Protein AF-A0A2W5E0P5-F1 (afdb_monomer_lite)

Secondary structure (DSSP, 8-state):
-EEEEEEEE---TTPPEEEEE-----SEEEGGGTEEEESS---S-EEEEE--B--S-SBS-S-EE-SEEEES-EEEEGGGTEEEEETT--TT-EEEEEEEETT--HHHHTB--EEEEEE-TTS-EEEEEEEEPP-SSHHHHHHHHHHHHHHHHHHHHS--

Structure (mmCIF, N/CA/C/O backbone):
data_AF-A0A2W5E0P5-F1
#
_entry.id   AF-A0A2W5E0P5-F1
#
loop_
_atom_site.group_PDB
_atom_site.id
_atom_site.type_symbol
_atom_site.label_atom_id
_atom_site.label_alt_id
_atom_site.label_comp_id
_atom_site.label_asym_id
_atom_site.label_entity_id
_atom_site.label_seq_id
_atom_site.pdbx_PDB_ins_code
_atom_site.Cartn_x
_atom_site.Cartn_y
_atom_site.Cartn_z
_atom_site.occupancy
_atom_site.B_iso_or_equiv
_atom_site.auth_seq_id
_atom_site.auth_comp_id
_atom_site.auth_asym_id
_atom_site.auth_atom_id
_atom_site.pdbx_PDB_model_num
ATOM 1 N N . MET A 1 1 ? 4.714 1.394 -17.938 1.00 90.62 1 MET A N 1
ATOM 2 C CA . MET A 1 1 ? 4.328 2.033 -16.658 1.00 90.62 1 MET A CA 1
ATOM 3 C C . MET A 1 1 ? 3.753 0.970 -15.741 1.00 90.62 1 MET A C 1
ATOM 5 O O . MET A 1 1 ? 3.046 0.099 -16.242 1.00 90.62 1 MET A O 1
ATOM 9 N N . ILE A 1 2 ? 4.085 1.013 -14.451 1.00 94.69 2 ILE A N 1
ATOM 10 C CA . ILE A 1 2 ? 3.521 0.102 -13.445 1.00 94.69 2 ILE A CA 1
ATOM 11 C C . ILE A 1 2 ? 2.513 0.869 -12.596 1.00 94.69 2 ILE A C 1
ATOM 13 O O . ILE A 1 2 ? 2.857 1.939 -12.094 1.00 94.69 2 ILE A O 1
ATOM 17 N N . ASP A 1 3 ? 1.330 0.290 -12.420 1.00 95.25 3 ASP A N 1
ATOM 18 C CA . ASP A 1 3 ? 0.261 0.802 -11.571 1.00 95.25 3 ASP A CA 1
ATOM 19 C C . ASP A 1 3 ? 0.092 -0.082 -10.343 1.00 95.25 3 ASP A C 1
ATOM 21 O O . ASP A 1 3 ? 0.137 -1.315 -10.411 1.00 95.25 3 ASP A O 1
ATOM 25 N N . ILE A 1 4 ? -0.110 0.582 -9.213 1.00 96.00 4 ILE A N 1
ATOM 26 C CA . ILE A 1 4 ? -0.390 -0.023 -7.921 1.00 96.00 4 ILE A CA 1
ATOM 27 C C . ILE A 1 4 ? -1.659 0.639 -7.413 1.00 96.00 4 ILE A C 1
ATOM 29 O O . ILE A 1 4 ? -1.752 1.866 -7.392 1.00 96.00 4 ILE A O 1
ATOM 33 N N . SER A 1 5 ? -2.649 -0.155 -7.031 1.00 95.69 5 SER A N 1
ATOM 34 C CA . SER A 1 5 ? -3.942 0.380 -6.614 1.00 95.69 5 SER A CA 1
ATOM 35 C C . SER A 1 5 ? -4.575 -0.435 -5.502 1.00 95.69 5 SER A C 1
ATOM 37 O O . SER A 1 5 ? -4.257 -1.610 -5.309 1.00 95.69 5 SER A O 1
ATOM 39 N N . LEU A 1 6 ? -5.484 0.214 -4.786 1.00 94.19 6 LEU A N 1
ATOM 40 C CA . LEU A 1 6 ? -6.417 -0.414 -3.866 1.00 94.19 6 LEU A CA 1
ATOM 41 C C . LEU A 1 6 ? -7.793 0.214 -4.047 1.00 94.19 6 LEU A C 1
ATOM 43 O O . LEU A 1 6 ? -7.923 1.408 -4.328 1.00 94.19 6 LEU A O 1
ATOM 47 N N . SER A 1 7 ? -8.820 -0.594 -3.838 1.00 91.69 7 SER A N 1
ATOM 48 C CA . SER A 1 7 ? -10.195 -0.133 -3.697 1.00 91.69 7 SER A CA 1
ATOM 49 C C . SER A 1 7 ? -10.950 -1.102 -2.797 1.00 91.69 7 SER A C 1
ATOM 51 O O . SER A 1 7 ? -10.592 -2.277 -2.721 1.00 91.69 7 SER A O 1
ATOM 53 N N . GLY A 1 8 ? -11.969 -0.616 -2.101 1.00 89.94 8 GLY A N 1
ATOM 54 C CA . GLY A 1 8 ? -12.784 -1.434 -1.204 1.00 89.94 8 GLY A CA 1
ATOM 55 C C . GLY A 1 8 ? -13.226 -0.636 0.008 1.00 89.94 8 GLY A C 1
ATOM 56 O O . GLY A 1 8 ? -13.291 0.582 -0.049 1.00 89.94 8 GLY A O 1
ATOM 57 N N . SER A 1 9 ? -13.501 -1.304 1.111 1.00 93.75 9 SER A N 1
ATOM 58 C CA . SER A 1 9 ? -13.763 -0.671 2.402 1.00 93.75 9 SER A CA 1
ATOM 59 C C . SER A 1 9 ? -13.048 -1.473 3.472 1.00 93.75 9 SER A C 1
ATOM 61 O O . SER A 1 9 ? -12.929 -2.685 3.323 1.00 93.75 9 SER A O 1
ATOM 63 N N . LEU A 1 10 ? -12.607 -0.810 4.533 1.00 94.06 10 LEU A N 1
ATOM 64 C CA . LEU A 1 10 ? -12.029 -1.459 5.707 1.00 94.06 10 LEU A CA 1
ATOM 65 C C . LEU A 1 10 ? -12.936 -1.307 6.923 1.00 94.06 10 LEU A C 1
ATOM 67 O O . LEU A 1 10 ? -13.213 -0.180 7.349 1.00 94.06 10 LEU A O 1
ATOM 71 N N . ASP A 1 11 ? -13.347 -2.423 7.508 1.00 94.50 11 ASP A N 1
ATOM 72 C CA . ASP A 1 11 ? -13.978 -2.469 8.815 1.00 94.50 11 ASP A CA 1
ATOM 73 C C . ASP A 1 11 ? -12.921 -2.595 9.921 1.00 94.50 11 ASP A C 1
ATOM 75 O O . ASP A 1 11 ? -12.329 -3.646 10.183 1.00 94.50 11 ASP A O 1
ATOM 79 N N . LEU A 1 12 ? -12.703 -1.472 10.595 1.00 94.12 12 LEU A N 1
ATOM 80 C CA . LEU A 1 12 ? -11.823 -1.325 11.745 1.00 94.12 12 LEU A CA 1
ATOM 81 C C . LEU A 1 12 ? -12.527 -1.687 13.063 1.00 94.12 12 LEU A C 1
ATOM 83 O O . LEU A 1 12 ? -11.939 -1.535 14.136 1.00 94.12 12 LEU A O 1
ATOM 87 N N . THR A 1 13 ? -13.783 -2.145 13.025 1.00 93.31 13 THR A N 1
ATOM 88 C CA . THR A 1 13 ? -14.504 -2.569 14.230 1.00 93.31 13 THR A CA 1
ATOM 89 C C . THR A 1 13 ? -13.739 -3.692 14.925 1.00 93.31 13 THR A C 1
ATOM 91 O O . THR A 1 13 ? -13.364 -4.693 14.322 1.00 93.31 13 THR A O 1
ATOM 94 N N . GLY A 1 14 ? -13.486 -3.518 16.222 1.00 87.50 14 GLY A N 1
ATOM 95 C CA . GLY A 1 14 ? -12.726 -4.482 17.017 1.00 87.50 14 GLY A CA 1
ATOM 96 C C . GLY A 1 14 ? -11.207 -4.402 16.841 1.00 87.50 14 GLY A C 1
ATOM 97 O O . GLY A 1 14 ? -10.492 -5.098 17.562 1.00 87.50 14 GLY A O 1
ATOM 98 N N . MET A 1 15 ? -10.695 -3.537 15.960 1.00 92.56 15 MET A N 1
ATOM 99 C CA . MET A 1 15 ? -9.271 -3.220 15.937 1.00 92.56 15 MET A CA 1
ATOM 100 C C . MET A 1 15 ? -8.885 -2.324 17.117 1.00 92.56 15 MET A C 1
ATOM 102 O O . MET A 1 15 ? -9.598 -1.385 17.477 1.00 92.56 15 MET A O 1
ATOM 106 N N . VAL A 1 16 ? -7.720 -2.599 17.701 1.00 88.12 16 VAL A N 1
ATOM 107 C CA . VAL A 1 16 ? -7.118 -1.760 18.741 1.00 88.12 16 VAL A CA 1
ATOM 108 C C . VAL A 1 16 ? -6.153 -0.795 18.068 1.00 88.12 16 VAL A C 1
ATOM 110 O O . VAL A 1 16 ? -5.236 -1.227 17.370 1.00 88.12 16 VAL A O 1
ATOM 113 N N . SER A 1 17 ? -6.374 0.507 18.262 1.00 86.69 17 SER A N 1
ATOM 114 C CA . SER A 1 17 ? -5.409 1.513 17.827 1.00 86.69 17 SER A CA 1
ATOM 115 C C . SER A 1 17 ? -4.287 1.652 18.853 1.00 86.69 17 SER A C 1
ATOM 117 O O . SER A 1 17 ? -4.569 1.734 20.049 1.00 86.69 17 SER A O 1
ATOM 119 N N . ASP A 1 18 ? -3.040 1.724 18.384 1.00 85.25 18 ASP A N 1
ATOM 120 C CA . ASP A 1 18 ? -1.858 1.995 19.222 1.00 85.25 18 ASP A CA 1
ATOM 121 C C . ASP A 1 18 ? -1.612 3.507 19.426 1.00 85.25 18 ASP A C 1
ATOM 123 O O . ASP A 1 18 ? -0.690 3.937 20.114 1.00 85.25 18 ASP A O 1
ATOM 127 N N . GLY A 1 19 ? -2.485 4.347 18.859 1.00 84.69 19 GLY A N 1
ATOM 128 C CA . GLY A 1 19 ? -2.462 5.796 19.013 1.00 84.69 19 GLY A CA 1
ATOM 129 C C . GLY A 1 19 ? -2.336 6.543 17.691 1.00 84.69 19 GLY A C 1
ATOM 130 O O . GLY A 1 19 ? -2.465 5.981 16.601 1.00 84.69 19 GLY A O 1
ATOM 131 N N . GLN A 1 20 ? -2.140 7.858 17.811 1.00 86.94 20 GLN A N 1
ATOM 132 C CA . GLN A 1 20 ? -1.913 8.728 16.665 1.00 86.94 20 GLN A CA 1
ATOM 133 C C . GLN A 1 20 ? -0.424 8.891 16.394 1.00 86.94 20 GLN A C 1
ATOM 135 O O . GLN A 1 20 ? 0.340 9.228 17.300 1.00 86.94 20 GLN A O 1
ATOM 140 N N . VAL A 1 21 ? -0.038 8.748 15.130 1.00 83.50 21 VAL A N 1
ATOM 141 C CA . VAL A 1 21 ? 1.329 9.010 14.676 1.00 83.50 21 VAL A CA 1
ATOM 142 C C . VAL A 1 21 ? 1.355 10.049 13.561 1.00 83.50 21 VAL A C 1
ATOM 144 O O . VAL A 1 21 ? 0.383 10.245 12.819 1.00 83.50 21 VAL A O 1
ATOM 147 N N . TYR A 1 22 ? 2.505 10.709 13.449 1.00 79.31 22 TYR A N 1
ATOM 148 C CA . TYR A 1 22 ? 2.821 11.657 12.390 1.00 79.31 22 TYR A CA 1
ATOM 149 C C . TYR A 1 22 ? 3.912 11.054 11.512 1.00 79.31 22 TYR A C 1
ATOM 151 O O . TYR A 1 22 ? 5.038 10.846 11.964 1.00 79.31 22 TYR A O 1
ATOM 159 N N . GLY A 1 23 ? 3.579 10.774 10.256 1.00 67.94 23 GLY A N 1
ATOM 160 C CA . GLY A 1 23 ? 4.529 10.290 9.262 1.00 67.94 23 GLY A CA 1
ATOM 161 C C . GLY A 1 23 ? 4.733 11.327 8.167 1.00 67.94 23 GLY A C 1
ATOM 162 O O . GLY A 1 23 ? 3.801 12.003 7.757 1.00 67.94 23 GLY A O 1
ATOM 163 N N . SER A 1 24 ? 5.948 11.451 7.648 1.00 59.22 24 SER A N 1
ATOM 164 C CA . SER A 1 24 ? 6.196 12.207 6.420 1.00 59.22 24 SER A CA 1
ATOM 165 C C . SER A 1 24 ? 7.065 11.359 5.521 1.00 59.22 24 SER A C 1
ATOM 167 O O . SER A 1 24 ? 8.283 11.306 5.671 1.00 59.22 24 SER A O 1
ATOM 169 N N . LEU A 1 25 ? 6.417 10.644 4.616 1.00 63.19 25 LEU A N 1
ATOM 170 C CA . LEU A 1 25 ? 7.086 9.888 3.577 1.00 63.19 25 LEU A CA 1
ATOM 171 C C . LEU A 1 25 ? 6.347 10.147 2.270 1.00 63.19 25 LEU A C 1
ATOM 173 O O . LEU A 1 25 ? 5.120 10.264 2.252 1.00 63.19 25 LEU A O 1
ATOM 177 N N . ALA A 1 26 ? 7.101 10.267 1.182 1.00 79.31 26 ALA A N 1
ATOM 178 C CA . ALA A 1 26 ? 6.530 10.188 -0.152 1.00 79.31 26 ALA A CA 1
ATOM 179 C C . ALA A 1 26 ? 5.953 8.780 -0.361 1.00 79.31 26 ALA A C 1
ATOM 181 O O . ALA A 1 26 ? 6.500 7.811 0.166 1.00 79.31 26 ALA A O 1
ATOM 182 N N . GLY A 1 27 ? 4.870 8.671 -1.134 1.00 89.44 27 GLY A N 1
ATOM 183 C CA . GLY A 1 27 ? 4.303 7.375 -1.507 1.00 89.44 27 GLY A CA 1
ATOM 184 C C . GLY A 1 27 ? 5.376 6.462 -2.101 1.00 89.44 27 GLY A C 1
ATOM 185 O O . GLY A 1 27 ? 6.141 6.868 -2.984 1.00 89.44 27 GLY A O 1
ATOM 186 N N . ALA A 1 28 ? 5.460 5.248 -1.575 1.00 93.25 28 ALA A N 1
ATOM 187 C CA . ALA A 1 28 ? 6.509 4.312 -1.917 1.00 93.25 28 ALA A CA 1
ATOM 188 C C . ALA A 1 28 ? 6.040 2.881 -1.714 1.00 93.25 28 ALA A C 1
ATOM 190 O O . ALA A 1 28 ? 5.158 2.577 -0.910 1.00 93.25 28 ALA A O 1
ATOM 191 N N . VAL A 1 29 ? 6.717 1.987 -2.409 1.00 94.19 29 VAL A N 1
ATOM 192 C CA . VAL A 1 29 ? 6.540 0.557 -2.259 1.00 94.19 29 VAL A CA 1
ATOM 193 C C . VAL A 1 29 ? 7.883 -0.069 -1.903 1.00 94.19 29 VAL A C 1
ATOM 195 O O . VAL A 1 29 ? 8.913 0.308 -2.467 1.00 94.19 29 VAL A O 1
ATOM 198 N N . GLN A 1 30 ? 7.883 -0.999 -0.951 1.00 94.81 30 GLN A N 1
ATOM 199 C CA . GLN A 1 30 ? 9.062 -1.745 -0.511 1.00 94.81 30 GLN A CA 1
ATOM 200 C C . GLN A 1 30 ? 8.834 -3.249 -0.722 1.00 94.81 30 GLN A C 1
ATOM 202 O O . GLN A 1 30 ? 8.367 -3.953 0.181 1.00 94.81 30 GLN A O 1
ATOM 207 N N . PRO A 1 31 ? 9.126 -3.746 -1.937 1.00 94.31 31 PRO A N 1
ATOM 208 C CA . PRO A 1 31 ? 8.733 -5.087 -2.362 1.00 94.31 31 PRO A CA 1
ATOM 209 C C . PRO A 1 31 ? 9.359 -6.216 -1.563 1.00 94.31 31 PRO A C 1
ATOM 211 O O . PRO A 1 31 ? 8.684 -7.202 -1.267 1.00 94.31 31 PRO A O 1
ATOM 214 N N . GLN A 1 32 ? 10.622 -6.053 -1.174 1.00 95.38 32 GLN A N 1
ATOM 215 C CA . GLN A 1 32 ? 11.357 -7.054 -0.407 1.00 95.38 32 GLN A CA 1
ATOM 216 C C . GLN A 1 32 ? 10.693 -7.395 0.932 1.00 95.38 32 GLN A C 1
ATOM 218 O O . GLN A 1 32 ? 10.838 -8.520 1.399 1.00 95.38 32 GLN A O 1
ATOM 223 N N . ILE A 1 33 ? 9.977 -6.444 1.534 1.00 95.06 33 ILE A N 1
ATOM 224 C CA . ILE A 1 33 ? 9.389 -6.601 2.868 1.00 95.06 33 ILE A CA 1
ATOM 225 C C . ILE A 1 33 ? 7.864 -6.506 2.870 1.00 95.06 33 ILE A C 1
ATOM 227 O O . ILE A 1 33 ? 7.269 -6.372 3.934 1.00 95.06 33 ILE A O 1
ATOM 231 N N . GLY A 1 34 ? 7.210 -6.518 1.707 1.00 94.12 34 GLY A N 1
ATOM 232 C CA . GLY A 1 34 ? 5.750 -6.516 1.660 1.00 94.12 34 GLY A CA 1
ATOM 233 C C . GLY A 1 34 ? 5.116 -5.227 2.194 1.00 94.12 34 GLY A C 1
ATOM 234 O O . GLY A 1 34 ? 4.045 -5.276 2.787 1.00 94.12 34 GLY A O 1
ATOM 235 N N . THR A 1 35 ? 5.776 -4.077 2.050 1.00 94.25 35 THR A N 1
ATOM 236 C CA . THR A 1 35 ? 5.307 -2.797 2.607 1.00 94.25 35 THR A CA 1
ATOM 237 C C . THR A 1 35 ? 4.875 -1.847 1.495 1.00 94.25 35 THR A C 1
ATOM 239 O O . THR A 1 35 ? 5.566 -1.717 0.482 1.00 94.25 35 THR A O 1
ATOM 242 N N . VAL A 1 36 ? 3.751 -1.153 1.681 1.00 94.44 36 VAL A N 1
ATOM 243 C CA . VAL A 1 36 ? 3.250 -0.176 0.705 1.00 94.44 36 VAL A CA 1
ATOM 244 C C . VAL A 1 36 ? 2.627 1.027 1.391 1.00 94.44 36 VAL A C 1
ATOM 246 O O . VAL A 1 36 ? 1.748 0.892 2.238 1.00 94.44 36 VAL A O 1
ATOM 249 N N . GLN A 1 37 ? 3.078 2.211 0.991 1.00 93.88 37 GLN A N 1
ATOM 250 C CA . GLN A 1 37 ? 2.486 3.491 1.334 1.00 93.88 37 GLN A CA 1
ATOM 251 C C . GLN A 1 37 ? 1.863 4.098 0.083 1.00 93.88 37 GLN A C 1
ATOM 253 O O . GLN A 1 37 ? 2.587 4.555 -0.801 1.00 93.88 37 GLN A O 1
ATOM 258 N N . ILE A 1 38 ? 0.539 4.142 0.030 1.00 93.00 38 ILE A N 1
ATOM 259 C CA . ILE A 1 38 ? -0.244 4.514 -1.149 1.00 93.00 38 ILE A CA 1
ATOM 260 C C . ILE A 1 38 ? -1.389 5.441 -0.756 1.00 93.00 38 ILE A C 1
ATOM 262 O O . ILE A 1 38 ? -1.876 5.404 0.365 1.00 93.00 38 ILE A O 1
ATOM 266 N N . GLY A 1 39 ? -1.803 6.289 -1.689 1.00 86.69 39 GLY A N 1
ATOM 267 C CA . GLY A 1 39 ? -2.752 7.358 -1.435 1.00 86.69 39 GLY A CA 1
ATOM 268 C C . GLY A 1 39 ? -2.087 8.507 -0.692 1.00 86.69 39 GLY A C 1
ATOM 269 O O . GLY A 1 39 ? -1.352 8.301 0.267 1.00 86.69 39 GLY A O 1
ATOM 270 N N . GLY A 1 40 ? -2.294 9.721 -1.199 1.00 78.75 40 GLY A N 1
ATOM 271 C CA . GLY A 1 40 ? -1.850 10.991 -0.618 1.00 78.75 40 GLY A CA 1
ATOM 272 C C . GLY A 1 40 ? -0.467 11.045 0.058 1.00 78.75 40 GLY A C 1
ATOM 273 O O . GLY A 1 40 ? 0.437 10.244 -0.170 1.00 78.75 40 GLY A O 1
ATOM 274 N N . SER A 1 41 ? -0.295 12.062 0.897 1.00 72.19 41 SER A N 1
ATOM 275 C CA . SER A 1 41 ? 0.828 12.180 1.828 1.00 72.19 41 SER A CA 1
ATOM 276 C C . SER A 1 41 ? 0.265 12.179 3.242 1.00 72.19 41 SER A C 1
ATOM 278 O O . SER A 1 41 ? -0.750 12.827 3.497 1.00 72.19 41 SER A O 1
ATOM 280 N N . PHE A 1 42 ? 0.955 11.544 4.186 1.00 68.62 42 PHE A N 1
ATOM 281 C CA . PHE A 1 42 ? 0.555 11.504 5.597 1.00 68.62 42 PHE A CA 1
ATOM 282 C C . PHE A 1 42 ? 0.863 12.783 6.384 1.00 68.62 42 PHE A C 1
ATOM 284 O O . PHE A 1 42 ? 1.171 12.754 7.566 1.00 68.62 42 PHE A O 1
ATOM 291 N N . MET A 1 43 ? 0.700 13.951 5.758 1.00 68.94 43 MET A N 1
ATOM 292 C CA . MET A 1 43 ? 0.890 15.243 6.433 1.00 68.94 43 MET A CA 1
ATOM 293 C C . MET A 1 43 ? -0.189 15.551 7.490 1.00 68.94 43 MET A C 1
ATOM 295 O O . MET A 1 43 ? -0.164 16.614 8.102 1.00 68.94 43 MET A O 1
ATOM 299 N N . SER A 1 44 ? -1.144 14.641 7.691 1.00 70.88 44 SER A N 1
ATOM 300 C CA . SER A 1 44 ? -2.200 14.703 8.703 1.00 70.88 44 SER A CA 1
ATOM 301 C C . SER A 1 44 ? -2.038 13.559 9.709 1.00 70.88 44 SER A C 1
ATOM 303 O O . SER A 1 44 ? -1.424 12.548 9.368 1.00 70.88 44 SER A O 1
ATOM 305 N N . PRO A 1 45 ? -2.597 13.683 10.928 1.00 80.25 45 PRO A N 1
ATOM 306 C CA . PRO A 1 45 ? -2.579 12.602 11.906 1.00 80.25 45 PRO A CA 1
ATOM 307 C C . PRO A 1 45 ? -3.139 11.303 11.316 1.00 80.25 45 PRO A C 1
ATOM 309 O O . PRO A 1 45 ? -4.141 11.311 10.591 1.00 80.25 45 PRO A O 1
ATOM 312 N N . THR A 1 46 ? -2.516 10.186 11.671 1.00 88.38 46 THR A N 1
ATOM 313 C CA . THR A 1 46 ? -2.977 8.838 11.315 1.00 88.38 46 THR A CA 1
ATOM 314 C C . THR A 1 46 ? -3.206 8.014 12.560 1.00 88.38 46 THR A C 1
ATOM 316 O O . THR A 1 46 ? -2.531 8.244 13.560 1.00 88.38 46 THR A O 1
ATOM 319 N N . TYR A 1 47 ? -4.136 7.066 12.498 1.00 91.81 47 TYR A N 1
ATOM 320 C CA . TYR A 1 47 ? -4.231 6.005 13.492 1.00 91.81 47 TYR A CA 1
ATOM 321 C C . TYR A 1 47 ? -3.383 4.821 13.063 1.00 91.81 47 TYR A C 1
A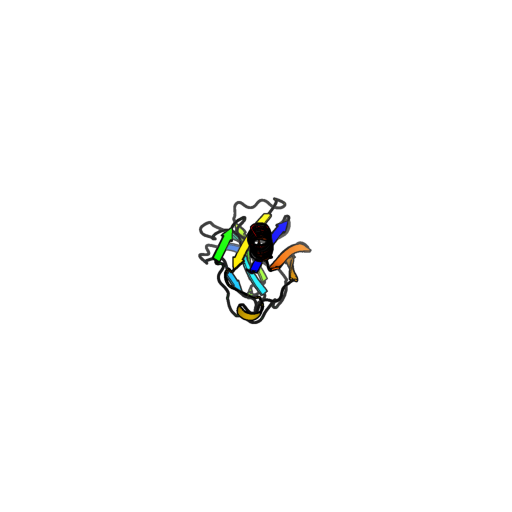TOM 323 O O . TYR A 1 47 ? -3.484 4.377 11.920 1.00 91.81 47 TYR A O 1
ATOM 331 N N . GLU A 1 48 ? -2.586 4.315 13.998 1.00 93.00 48 GLU A N 1
ATOM 332 C CA . GLU A 1 48 ? -1.916 3.026 13.880 1.00 93.00 48 GLU A CA 1
ATOM 333 C C . GLU A 1 48 ? -2.828 1.923 14.412 1.00 93.00 48 GLU A C 1
ATOM 335 O O . GLU A 1 48 ? -3.374 2.043 15.512 1.00 93.00 48 GLU A O 1
ATOM 340 N N . TYR A 1 49 ? -2.974 0.854 13.636 1.00 94.06 49 TYR A N 1
ATOM 341 C CA . TYR A 1 49 ? -3.702 -0.360 13.984 1.00 94.06 49 TYR A CA 1
ATOM 342 C C . TYR A 1 49 ? -2.790 -1.574 13.810 1.00 94.06 49 TYR A C 1
ATOM 344 O O . TYR A 1 49 ? -2.237 -1.782 12.732 1.00 94.06 49 TYR A O 1
ATOM 352 N N . VAL A 1 50 ? -2.650 -2.390 14.854 1.00 93.38 50 VAL A N 1
ATOM 353 C CA . VAL A 1 50 ? -1.736 -3.547 14.879 1.00 93.38 50 VAL A CA 1
ATOM 354 C C . VAL A 1 50 ? -2.452 -4.869 14.598 1.00 93.38 50 VAL A C 1
ATOM 356 O O . VAL A 1 50 ? -3.671 -4.977 14.720 1.00 93.38 50 VAL A O 1
ATOM 359 N N . GLY A 1 51 ? -1.685 -5.908 14.265 1.00 92.81 51 GLY A N 1
ATOM 360 C CA . GLY A 1 51 ? -2.222 -7.244 13.979 1.00 92.81 51 GLY A CA 1
ATOM 361 C C . GLY A 1 51 ? -2.637 -7.424 12.520 1.00 92.81 51 GLY A C 1
ATOM 362 O O . GLY A 1 51 ? -3.508 -8.234 12.214 1.00 92.81 51 GLY A O 1
ATOM 363 N N . VAL A 1 52 ? -2.017 -6.661 11.621 1.00 93.81 52 VAL A N 1
ATOM 364 C CA . VAL A 1 52 ? -2.168 -6.812 10.176 1.00 93.81 52 VAL A CA 1
ATOM 365 C C . VAL A 1 52 ? -1.189 -7.865 9.682 1.00 93.81 52 VAL A C 1
ATOM 367 O O . VAL A 1 52 ? 0.014 -7.777 9.912 1.00 93.81 52 VAL A O 1
ATOM 370 N N . THR A 1 53 ? -1.700 -8.859 8.973 1.00 95.31 53 THR A N 1
ATOM 371 C CA . THR A 1 53 ? -0.902 -9.900 8.322 1.00 95.31 53 THR A CA 1
ATOM 372 C C . THR A 1 53 ? -0.972 -9.723 6.814 1.00 95.31 53 THR A C 1
ATOM 374 O O . THR A 1 53 ? -1.969 -9.237 6.292 1.00 95.31 53 THR A O 1
ATOM 377 N N . GLY A 1 54 ? 0.080 -10.082 6.090 1.00 94.12 54 GLY A N 1
ATOM 378 C CA . GLY A 1 54 ? 0.127 -9.914 4.642 1.00 94.12 54 GLY A CA 1
ATOM 379 C C . GLY A 1 54 ? 1.282 -10.685 4.019 1.00 94.12 54 GLY A C 1
ATOM 380 O O . GLY A 1 54 ? 1.909 -11.517 4.684 1.00 94.12 54 GLY A O 1
ATOM 381 N N . PRO A 1 55 ? 1.588 -10.432 2.740 1.00 94.31 55 PRO A N 1
ATOM 382 C CA . PRO A 1 55 ? 2.712 -11.071 2.081 1.00 94.31 55 PRO A CA 1
ATOM 383 C C . PRO A 1 55 ? 4.022 -10.663 2.753 1.00 94.31 55 PRO A C 1
ATOM 385 O O . PRO A 1 55 ? 4.288 -9.481 2.955 1.00 94.31 55 PRO A O 1
ATOM 388 N N . ALA A 1 56 ? 4.892 -11.636 3.027 1.00 93.44 56 ALA A N 1
ATOM 389 C CA . ALA A 1 56 ? 6.243 -11.356 3.517 1.00 93.44 56 ALA A CA 1
ATOM 390 C C . ALA A 1 56 ? 7.072 -10.536 2.506 1.00 93.44 56 ALA A C 1
ATOM 392 O O . ALA A 1 56 ? 7.983 -9.805 2.883 1.00 93.44 56 ALA A O 1
ATOM 393 N N . SER A 1 57 ? 6.753 -10.675 1.219 1.00 93.81 57 SER A N 1
ATOM 394 C CA . SER A 1 57 ? 7.383 -9.996 0.095 1.00 93.81 57 SER A CA 1
ATOM 395 C C . SER A 1 57 ? 6.441 -10.048 -1.109 1.00 93.81 57 SER A C 1
ATOM 397 O O . SER A 1 57 ? 5.663 -10.992 -1.259 1.00 93.81 57 SER A O 1
ATOM 399 N N . PHE A 1 58 ? 6.552 -9.058 -1.987 1.00 93.19 58 PHE A N 1
ATOM 400 C CA . PHE A 1 58 ? 5.992 -9.095 -3.339 1.00 93.19 58 PHE A CA 1
ATOM 401 C C . PHE A 1 58 ? 7.047 -8.770 -4.411 1.00 93.19 58 PHE A C 1
ATOM 403 O O . PHE A 1 58 ? 6.734 -8.383 -5.540 1.00 93.19 58 PHE A O 1
ATOM 410 N N . GLY A 1 59 ? 8.327 -8.922 -4.060 1.00 94.81 59 GLY A N 1
ATOM 411 C CA . GLY A 1 59 ? 9.443 -8.596 -4.934 1.00 94.81 59 GLY A CA 1
ATOM 412 C C . GLY A 1 59 ? 10.800 -8.551 -4.229 1.00 94.81 59 GLY A C 1
ATOM 413 O O . GLY A 1 59 ? 10.943 -8.970 -3.085 1.00 94.81 59 GLY A O 1
ATOM 414 N N . THR A 1 60 ? 11.823 -8.054 -4.918 1.00 94.06 60 THR A N 1
ATOM 415 C CA . THR A 1 60 ? 13.228 -8.145 -4.483 1.00 94.06 60 THR A CA 1
ATOM 416 C C . THR A 1 60 ? 13.883 -6.807 -4.178 1.00 94.06 60 THR A C 1
ATOM 418 O O . THR A 1 60 ? 14.882 -6.782 -3.466 1.00 94.06 60 THR A O 1
ATOM 421 N N . ASN A 1 61 ? 13.372 -5.698 -4.716 1.00 91.88 61 ASN A N 1
ATOM 422 C CA . ASN A 1 61 ? 13.975 -4.393 -4.455 1.00 91.88 61 ASN A CA 1
ATOM 423 C C . ASN A 1 61 ? 13.618 -3.885 -3.060 1.00 91.88 61 ASN A C 1
ATOM 425 O O . ASN A 1 61 ? 12.557 -4.195 -2.518 1.00 91.88 61 ASN A O 1
ATOM 429 N N . TRP A 1 62 ? 14.499 -3.047 -2.512 1.00 90.44 62 TRP A N 1
ATOM 430 C CA . TRP A 1 62 ? 14.282 -2.436 -1.206 1.00 90.44 62 TRP A CA 1
ATOM 431 C C . TRP A 1 62 ? 13.162 -1.400 -1.244 1.00 90.44 62 TRP A C 1
ATOM 433 O O . TRP A 1 62 ? 12.209 -1.499 -0.487 1.00 90.44 62 TRP A O 1
ATOM 443 N N . ILE A 1 63 ? 13.260 -0.417 -2.142 1.00 92.44 63 ILE A N 1
ATOM 444 C CA . ILE A 1 63 ? 12.294 0.674 -2.245 1.00 92.44 63 ILE A CA 1
ATOM 445 C C . ILE A 1 63 ? 12.141 1.127 -3.693 1.00 92.44 63 ILE A C 1
ATOM 447 O O . ILE A 1 63 ? 13.100 1.147 -4.465 1.00 92.44 63 ILE A O 1
ATOM 451 N N . SER A 1 64 ? 10.927 1.500 -4.067 1.00 93.50 64 SER A N 1
ATOM 452 C CA . SER A 1 64 ? 10.624 2.225 -5.296 1.00 93.50 64 SER A CA 1
ATOM 453 C C . SER A 1 64 ? 9.655 3.351 -4.965 1.00 93.50 64 SER A C 1
ATOM 455 O O . SER A 1 64 ? 8.601 3.121 -4.373 1.00 93.50 64 SER A O 1
ATOM 457 N N . LEU A 1 65 ? 10.042 4.579 -5.303 1.00 93.50 65 LEU A N 1
ATOM 458 C CA . LEU A 1 65 ? 9.211 5.758 -5.083 1.00 93.50 65 LEU A CA 1
ATOM 459 C C . LEU A 1 65 ? 8.175 5.879 -6.193 1.00 93.50 65 LEU A C 1
ATOM 461 O O . LEU A 1 65 ? 8.463 5.603 -7.362 1.00 93.50 65 LEU A O 1
ATOM 465 N N . PHE A 1 66 ? 6.983 6.329 -5.827 1.00 93.62 66 PHE A N 1
ATOM 466 C CA . PHE A 1 66 ? 5.940 6.596 -6.798 1.00 93.62 66 PHE A CA 1
ATOM 467 C C . PHE A 1 66 ? 6.202 7.903 -7.539 1.00 93.62 66 PHE A C 1
ATOM 469 O O . PHE A 1 66 ? 6.571 8.919 -6.954 1.00 93.62 66 PHE A O 1
ATOM 476 N N . THR A 1 67 ? 5.987 7.870 -8.850 1.00 94.31 67 THR A N 1
ATOM 477 C CA . THR A 1 67 ? 6.012 9.061 -9.710 1.00 94.31 67 THR A CA 1
ATOM 478 C C . THR A 1 67 ? 4.709 9.852 -9.626 1.00 94.31 67 THR A C 1
ATOM 480 O O . THR A 1 67 ? 4.715 11.069 -9.791 1.00 94.31 67 THR A O 1
ATOM 483 N N . SER A 1 68 ? 3.603 9.174 -9.319 1.00 92.44 68 SER A N 1
ATOM 484 C CA . SER A 1 68 ? 2.318 9.772 -8.967 1.00 92.44 68 SER A CA 1
ATOM 485 C C . SER A 1 68 ? 1.673 8.940 -7.860 1.00 92.44 68 SER A C 1
ATOM 487 O O . SER A 1 68 ? 1.832 7.722 -7.824 1.00 92.44 68 SER A O 1
ATOM 489 N N . ASN A 1 69 ? 0.981 9.596 -6.931 1.00 93.31 69 ASN A N 1
ATOM 490 C CA . ASN A 1 69 ? 0.288 8.946 -5.822 1.00 93.31 69 ASN A CA 1
ATOM 491 C C . ASN A 1 69 ? -0.955 9.765 -5.463 1.00 93.31 69 ASN A C 1
ATOM 493 O O . ASN A 1 69 ? -0.858 10.982 -5.298 1.00 93.31 69 ASN A O 1
AT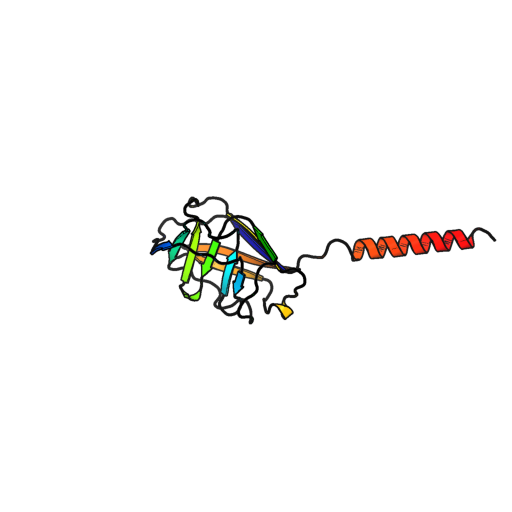OM 497 N N . SER A 1 70 ? -2.117 9.126 -5.371 1.00 92.38 70 SER A N 1
ATOM 498 C CA . SER A 1 70 ? -3.401 9.814 -5.209 1.00 92.38 70 SER A CA 1
ATOM 499 C C . SER A 1 70 ? -4.450 8.934 -4.534 1.00 92.38 70 SER A C 1
ATOM 501 O O . SER A 1 70 ? -4.319 7.711 -4.515 1.00 92.38 70 SER A O 1
ATOM 503 N N . GLY A 1 71 ? -5.495 9.568 -4.000 1.00 92.44 71 GLY A N 1
ATOM 504 C CA . GLY A 1 71 ? -6.571 8.900 -3.268 1.00 92.44 71 GLY A CA 1
ATOM 505 C C . GLY A 1 71 ? -6.319 8.824 -1.764 1.00 92.44 71 GLY A C 1
ATOM 506 O O . GLY A 1 71 ? -5.499 9.581 -1.232 1.00 92.44 71 GLY A O 1
ATOM 507 N N . ASP A 1 72 ? -7.044 7.930 -1.100 1.00 92.00 72 ASP A N 1
ATOM 508 C CA . ASP A 1 72 ? -7.073 7.807 0.358 1.00 92.00 72 ASP A CA 1
ATOM 509 C C . ASP A 1 72 ? -5.749 7.279 0.906 1.00 92.00 72 ASP A C 1
ATOM 511 O O . ASP A 1 72 ? -5.291 6.203 0.525 1.00 92.00 72 ASP A O 1
ATOM 515 N N . ALA A 1 73 ? -5.124 8.048 1.798 1.00 90.19 73 ALA A N 1
ATOM 516 C CA . ALA A 1 73 ? -3.802 7.718 2.306 1.00 90.19 73 ALA A CA 1
ATOM 517 C C . ALA A 1 73 ? -3.833 6.520 3.260 1.00 90.19 73 ALA A C 1
ATOM 519 O O . ALA A 1 73 ? -4.513 6.534 4.290 1.00 90.19 73 ALA A O 1
ATOM 520 N N . LEU A 1 74 ? -3.044 5.506 2.911 1.00 92.19 74 LEU A N 1
ATOM 521 C CA . LEU A 1 74 ? -2.928 4.238 3.610 1.00 92.19 74 LEU A CA 1
ATOM 522 C C . LEU A 1 74 ? -1.471 3.741 3.601 1.00 92.19 74 LEU A C 1
ATOM 524 O O . LEU A 1 74 ? -0.763 3.822 2.595 1.00 92.19 74 LEU A O 1
ATOM 528 N N . TYR A 1 75 ? -1.006 3.233 4.740 1.00 93.44 75 TYR A N 1
ATOM 529 C CA . TYR A 1 75 ? 0.317 2.633 4.877 1.00 93.44 75 TYR A CA 1
ATOM 530 C C . TYR A 1 75 ? 0.201 1.260 5.519 1.00 93.44 75 TYR A C 1
ATOM 532 O O . TYR A 1 75 ? -0.192 1.137 6.674 1.00 93.44 75 TYR A O 1
ATOM 540 N N . LEU A 1 76 ? 0.562 0.227 4.767 1.00 93.75 76 LEU A N 1
ATOM 541 C CA . LEU A 1 76 ? 0.721 -1.129 5.274 1.00 93.75 76 LEU A CA 1
ATOM 542 C C . LEU A 1 76 ? 2.191 -1.344 5.584 1.00 93.75 76 LEU A C 1
ATOM 544 O O . LEU A 1 76 ? 3.004 -1.487 4.664 1.00 93.75 76 LEU A O 1
ATOM 548 N N . PHE A 1 77 ? 2.523 -1.375 6.869 1.00 91.88 77 PHE A N 1
ATOM 549 C CA . PHE A 1 77 ? 3.881 -1.594 7.332 1.00 91.88 77 PHE A CA 1
ATOM 550 C C . PHE A 1 77 ? 4.034 -2.997 7.901 1.00 91.88 77 PHE A C 1
ATOM 552 O O . PHE A 1 77 ? 3.747 -3.276 9.066 1.00 91.88 77 PHE A O 1
ATOM 559 N N . ASN A 1 78 ? 4.512 -3.897 7.050 1.00 90.00 78 ASN A N 1
ATOM 560 C CA . ASN A 1 78 ? 4.558 -5.321 7.353 1.00 90.00 78 ASN A CA 1
ATOM 561 C C . ASN A 1 78 ? 5.561 -5.667 8.470 1.00 90.00 78 ASN A C 1
ATOM 563 O O . ASN A 1 78 ? 5.311 -6.585 9.239 1.00 90.00 78 ASN A O 1
ATOM 567 N N . LEU A 1 79 ? 6.660 -4.910 8.625 1.00 88.50 79 LEU A N 1
ATOM 568 C CA . LEU A 1 79 ? 7.648 -5.164 9.693 1.00 88.50 79 LEU A CA 1
ATOM 569 C C . LEU A 1 79 ? 7.055 -5.007 11.099 1.00 88.50 79 LEU A C 1
ATOM 571 O O . LEU A 1 79 ? 7.429 -5.750 12.005 1.00 88.50 79 LEU A O 1
ATOM 575 N N . SER A 1 80 ? 6.123 -4.069 11.264 1.00 90.25 80 SER A N 1
ATOM 576 C CA . SER A 1 80 ? 5.403 -3.843 12.520 1.00 90.25 80 SER A CA 1
ATOM 577 C C . SER A 1 80 ? 4.039 -4.532 12.558 1.00 90.25 80 SER A C 1
ATOM 579 O O . SER A 1 80 ? 3.344 -4.419 13.563 1.00 90.25 80 SER A O 1
ATOM 581 N N . HIS A 1 81 ? 3.638 -5.236 11.491 1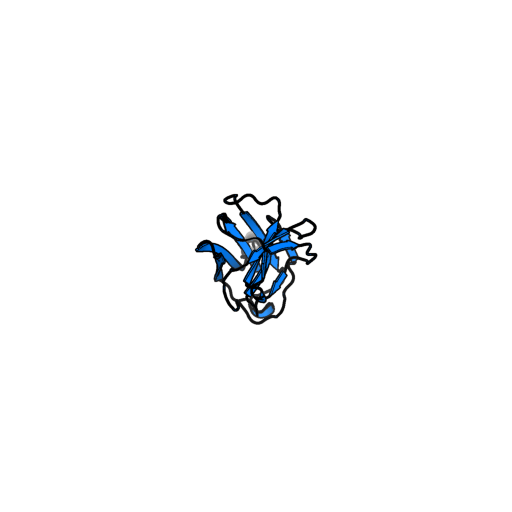.00 93.56 81 HIS A N 1
ATOM 582 C CA . HIS A 1 81 ? 2.282 -5.773 11.329 1.00 93.56 81 HIS A CA 1
ATOM 583 C C . HIS A 1 81 ? 1.205 -4.693 11.539 1.00 93.56 81 HIS A C 1
ATOM 585 O O . HIS A 1 81 ? 0.216 -4.915 12.246 1.00 93.56 81 HIS A O 1
ATOM 591 N N . ALA A 1 82 ? 1.431 -3.508 10.961 1.00 93.25 82 ALA A N 1
ATOM 592 C CA . ALA A 1 82 ? 0.648 -2.308 11.229 1.00 93.25 82 ALA A CA 1
ATOM 593 C C . ALA A 1 82 ? -0.019 -1.732 9.971 1.00 93.25 82 ALA A C 1
ATOM 595 O O . ALA A 1 82 ? 0.550 -1.739 8.875 1.00 93.25 82 ALA A O 1
ATOM 596 N N . LEU A 1 83 ? -1.221 -1.192 10.158 1.00 94.12 83 LEU A N 1
ATOM 597 C CA . LEU A 1 83 ? -1.938 -0.340 9.218 1.00 94.12 83 LEU A CA 1
ATOM 598 C C . LEU A 1 83 ? -1.956 1.081 9.777 1.00 94.12 83 LEU A C 1
ATOM 600 O O . LEU A 1 83 ? -2.428 1.297 10.892 1.00 94.12 83 LEU A O 1
ATOM 604 N N . TYR A 1 84 ? -1.523 2.046 8.972 1.00 93.31 84 TYR A N 1
ATOM 605 C CA . TYR A 1 84 ? -1.751 3.460 9.229 1.00 93.31 84 TYR A CA 1
ATOM 606 C C . TYR A 1 84 ? -2.764 4.003 8.237 1.00 93.31 84 TYR A C 1
ATOM 608 O O . TYR A 1 84 ? -2.640 3.812 7.024 1.00 93.31 84 TYR A O 1
ATOM 616 N N . ILE A 1 85 ? -3.760 4.699 8.762 1.00 92.00 85 ILE A N 1
ATOM 617 C CA . ILE A 1 85 ? -4.840 5.298 7.983 1.00 92.00 85 ILE A CA 1
ATOM 618 C C . ILE A 1 85 ? -5.190 6.659 8.577 1.00 92.00 85 ILE A C 1
ATOM 620 O O . ILE A 1 85 ? -4.978 6.900 9.769 1.00 92.00 85 ILE A O 1
ATOM 624 N N . THR A 1 86 ? -5.670 7.591 7.757 1.00 90.06 86 THR A N 1
ATOM 625 C CA . THR A 1 86 ? -5.978 8.950 8.225 1.00 90.06 86 THR A CA 1
ATOM 626 C C . THR A 1 86 ? -7.032 8.929 9.330 1.00 90.06 86 THR A C 1
ATOM 628 O O . THR A 1 86 ? -7.993 8.165 9.276 1.00 90.06 86 THR A O 1
ATOM 631 N N . THR A 1 87 ? -6.906 9.811 10.324 1.00 89.19 87 THR A N 1
ATOM 632 C CA . THR A 1 87 ? -7.882 9.894 11.433 1.00 89.19 87 THR A CA 1
ATOM 633 C C . THR A 1 87 ? -9.289 10.305 10.990 1.00 89.19 87 THR A C 1
ATOM 635 O O . THR A 1 87 ? -10.244 10.143 11.741 1.00 89.19 87 THR A O 1
ATOM 638 N N . SER A 1 88 ? -9.422 10.835 9.772 1.00 89.38 88 SER A N 1
ATOM 639 C CA . SER A 1 88 ? -10.695 11.157 9.127 1.00 89.38 88 SER A CA 1
ATOM 640 C C . SER A 1 88 ? -11.402 9.953 8.504 1.00 89.38 88 SER A C 1
ATOM 642 O O . SER A 1 88 ? -12.543 10.098 8.065 1.00 89.38 88 SER A O 1
ATOM 644 N N . TYR A 1 89 ? -10.741 8.796 8.404 1.00 91.88 89 TYR A N 1
ATOM 645 C CA . TYR A 1 89 ? -11.363 7.596 7.865 1.00 91.88 89 TYR A CA 1
ATOM 646 C C . TYR A 1 89 ? -12.429 7.066 8.828 1.00 91.88 89 TYR A C 1
ATOM 648 O O . TYR A 1 89 ? -12.210 6.959 10.034 1.00 91.88 89 TYR A O 1
ATOM 656 N N . VAL A 1 90 ? -13.589 6.718 8.277 1.00 94.44 90 VAL A N 1
ATOM 657 C CA . VAL A 1 90 ? -14.704 6.131 9.020 1.00 94.44 90 VAL A CA 1
ATOM 658 C C . VAL A 1 90 ? -14.774 4.649 8.672 1.00 94.44 90 VAL A C 1
ATOM 660 O O . VAL A 1 90 ? -14.752 4.300 7.497 1.00 94.44 90 VAL A O 1
ATOM 663 N N . SER A 1 91 ? -14.872 3.780 9.682 1.00 95.38 91 SER A N 1
ATOM 664 C CA . SER A 1 91 ? -14.976 2.328 9.478 1.00 95.38 91 SER A CA 1
ATOM 665 C C . SER A 1 91 ? -16.072 1.969 8.468 1.00 95.38 91 SER A C 1
ATOM 667 O O . SER A 1 91 ? -17.189 2.483 8.558 1.00 95.38 91 SER A O 1
ATOM 669 N N . GLY A 1 92 ? -15.751 1.103 7.506 1.00 94.75 92 GLY A N 1
ATOM 670 C CA . GLY A 1 92 ? -16.645 0.699 6.418 1.00 94.75 92 GLY A CA 1
ATOM 671 C C . GLY A 1 92 ? -16.823 1.732 5.298 1.00 94.75 92 GLY A C 1
ATOM 672 O O . GLY A 1 92 ? -17.555 1.459 4.346 1.00 94.75 92 GLY A O 1
ATOM 673 N N . ALA A 1 93 ? -16.182 2.904 5.366 1.00 95.62 93 ALA A N 1
ATOM 674 C CA . ALA A 1 93 ? -16.204 3.857 4.262 1.00 95.62 93 ALA A CA 1
ATOM 675 C C . ALA A 1 93 ? -15.431 3.320 3.047 1.00 95.62 93 ALA A C 1
ATOM 677 O O . ALA A 1 93 ? -14.476 2.553 3.171 1.00 95.62 93 ALA A O 1
ATOM 678 N N . GLN A 1 94 ? -15.844 3.749 1.855 1.00 94.50 94 GLN A N 1
ATOM 679 C CA . GLN A 1 94 ? -15.149 3.407 0.621 1.00 94.50 94 GLN A CA 1
ATOM 680 C C . GLN A 1 94 ? -13.747 4.032 0.617 1.00 94.50 94 GLN A C 1
ATOM 682 O O . GLN A 1 94 ? -13.594 5.228 0.851 1.00 94.50 94 GLN A O 1
ATOM 687 N N . LEU A 1 95 ? -12.759 3.210 0.290 1.00 94.06 95 LEU A N 1
ATOM 688 C CA . LEU A 1 95 ? -11.378 3.553 0.006 1.00 94.06 95 LEU A CA 1
ATOM 689 C C . LEU A 1 95 ? -11.105 3.415 -1.487 1.00 94.06 95 LEU A C 1
ATOM 691 O O . LEU A 1 95 ? -11.590 2.487 -2.154 1.00 94.06 95 LEU A O 1
ATOM 695 N N . SER A 1 96 ? -10.285 4.323 -1.995 1.00 94.56 96 SER A N 1
ATOM 696 C CA . SER A 1 96 ? -9.700 4.246 -3.325 1.00 94.56 96 SER A CA 1
ATOM 697 C C . SER A 1 96 ? -8.357 4.959 -3.330 1.00 94.56 96 SER A C 1
ATOM 699 O O . SER A 1 96 ? -8.287 6.162 -3.081 1.00 94.56 96 SER A O 1
ATOM 701 N N . ALA A 1 97 ? -7.295 4.246 -3.690 1.00 94.62 97 ALA A N 1
ATOM 702 C CA . ALA A 1 97 ? -5.987 4.851 -3.891 1.00 94.62 97 ALA A CA 1
ATOM 703 C C . ALA A 1 97 ? -5.264 4.231 -5.083 1.00 94.62 97 ALA A C 1
ATOM 705 O O . ALA A 1 97 ? -5.412 3.046 -5.384 1.00 94.62 97 ALA A O 1
ATOM 706 N N . ALA A 1 98 ? -4.479 5.055 -5.767 1.00 95.00 98 ALA A N 1
ATOM 707 C CA . ALA A 1 98 ? -3.720 4.655 -6.937 1.00 95.00 98 ALA A CA 1
ATOM 708 C C . ALA A 1 98 ? -2.385 5.393 -6.986 1.00 95.00 98 ALA A C 1
ATOM 710 O O . ALA A 1 98 ? -2.300 6.599 -6.721 1.00 95.00 98 ALA A O 1
ATOM 711 N N . ALA A 1 99 ? -1.356 4.655 -7.373 1.00 95.19 99 ALA A N 1
ATOM 712 C CA . ALA A 1 99 ? -0.013 5.147 -7.566 1.00 95.19 99 ALA A CA 1
ATOM 713 C C . ALA A 1 99 ? 0.621 4.541 -8.813 1.00 95.19 99 ALA A C 1
ATOM 715 O O . ALA A 1 99 ? 0.288 3.426 -9.218 1.00 95.19 99 ALA A O 1
ATOM 716 N N . GLN A 1 100 ? 1.563 5.272 -9.401 1.00 94.94 100 GLN A N 1
ATOM 717 C CA . GLN A 1 100 ? 2.248 4.839 -10.613 1.00 94.94 100 GLN A CA 1
ATOM 718 C C . GLN A 1 100 ? 3.752 5.009 -10.496 1.00 94.94 100 GLN A C 1
ATOM 720 O O . GLN A 1 100 ? 4.255 5.969 -9.899 1.00 94.94 100 GLN A O 1
ATOM 725 N N . ILE A 1 101 ? 4.477 4.114 -11.159 1.00 94.75 101 ILE A N 1
ATOM 726 C CA . ILE A 1 101 ? 5.910 4.234 -11.409 1.00 94.75 101 ILE A CA 1
ATOM 727 C C . ILE A 1 101 ? 6.107 4.317 -12.926 1.00 94.75 101 ILE A C 1
ATOM 729 O O . ILE A 1 101 ? 6.035 3.321 -13.661 1.00 94.75 101 ILE A O 1
ATOM 733 N N . ALA A 1 102 ? 6.312 5.543 -13.408 1.00 93.94 102 ALA A N 1
ATOM 734 C CA . ALA A 1 102 ? 6.586 5.830 -14.807 1.00 93.94 102 ALA A CA 1
ATOM 735 C C . ALA A 1 102 ? 7.968 5.308 -15.226 1.00 93.94 102 ALA A C 1
ATOM 737 O O . ALA A 1 102 ? 8.880 5.185 -14.409 1.00 93.94 102 ALA A O 1
ATOM 738 N N . ASN A 1 103 ? 8.124 5.017 -16.523 1.00 90.69 103 ASN A N 1
ATOM 739 C CA . ASN A 1 103 ? 9.385 4.565 -17.129 1.00 90.69 103 ASN A CA 1
ATOM 740 C C . ASN A 1 103 ? 10.015 3.329 -16.453 1.00 90.69 103 ASN A C 1
ATOM 742 O O . ASN A 1 103 ? 11.228 3.142 -16.493 1.00 90.69 103 ASN A O 1
ATOM 746 N N . ALA A 1 104 ? 9.184 2.480 -15.843 1.00 91.31 104 ALA A N 1
ATOM 747 C CA . ALA A 1 104 ? 9.596 1.269 -15.151 1.00 91.31 104 ALA A CA 1
ATOM 748 C C . ALA A 1 104 ? 8.933 0.014 -15.731 1.00 91.31 104 ALA A C 1
ATOM 750 O O . ALA A 1 104 ? 7.826 0.050 -16.281 1.00 91.31 104 ALA A O 1
ATOM 751 N N . THR A 1 105 ? 9.624 -1.108 -15.545 1.00 92.69 105 THR A N 1
ATOM 752 C CA . THR A 1 105 ? 9.140 -2.474 -15.767 1.00 92.69 105 THR A CA 1
ATOM 753 C C . THR A 1 105 ? 9.160 -3.230 -14.441 1.00 92.69 105 THR A C 1
ATOM 755 O O . THR A 1 105 ? 9.938 -2.879 -13.558 1.00 92.69 105 THR A O 1
ATOM 758 N N . PHE A 1 106 ? 8.384 -4.307 -14.315 1.00 93.75 106 PHE A N 1
ATOM 759 C CA . PHE A 1 106 ? 8.421 -5.189 -13.139 1.00 93.75 106 PHE A CA 1
ATOM 760 C C . PHE A 1 106 ? 9.839 -5.635 -12.768 1.00 93.75 106 PHE A C 1
ATOM 762 O O . PHE A 1 106 ? 10.222 -5.568 -11.604 1.00 93.75 106 PHE A O 1
ATOM 769 N N . ALA A 1 107 ? 10.651 -5.993 -13.768 1.00 91.75 107 ALA A N 1
ATOM 770 C CA . ALA A 1 107 ? 12.038 -6.397 -13.567 1.00 91.75 107 ALA A CA 1
ATOM 771 C C . ALA A 1 107 ? 12.925 -5.253 -13.047 1.00 91.75 107 ALA A C 1
ATOM 773 O O . ALA A 1 107 ? 13.743 -5.477 -12.161 1.00 91.75 107 ALA A O 1
ATOM 774 N N . SER A 1 108 ? 12.761 -4.021 -13.551 1.00 92.31 108 SER A N 1
ATOM 775 C CA . SER A 1 108 ? 13.606 -2.891 -13.131 1.00 92.31 108 SER A CA 1
ATOM 776 C C . SER A 1 108 ? 13.324 -2.433 -11.699 1.00 92.31 108 SER A C 1
ATOM 778 O O . SER A 1 108 ? 14.233 -1.961 -11.021 1.00 92.31 108 SER A O 1
ATOM 780 N N . ILE A 1 109 ? 12.077 -2.564 -11.238 1.00 92.69 109 ILE A N 1
ATOM 781 C CA . ILE A 1 109 ? 11.682 -2.216 -9.862 1.00 92.69 109 ILE A CA 1
ATOM 782 C C . ILE A 1 109 ? 11.592 -3.433 -8.941 1.00 92.69 109 ILE A C 1
ATOM 784 O O . ILE A 1 109 ? 11.251 -3.278 -7.774 1.00 92.69 109 ILE A O 1
ATOM 788 N N . GLY A 1 110 ? 11.910 -4.626 -9.449 1.00 94.06 110 GLY A N 1
ATOM 789 C CA . GLY A 1 110 ? 11.885 -5.869 -8.690 1.00 94.06 110 GLY A CA 1
ATOM 790 C C . GLY A 1 110 ? 10.541 -6.116 -8.013 1.00 94.06 110 GLY A C 1
ATOM 791 O O . GLY A 1 110 ? 10.542 -6.506 -6.853 1.00 94.06 110 GLY A O 1
ATOM 792 N N . ILE A 1 111 ? 9.422 -5.837 -8.688 1.00 95.00 111 ILE A N 1
ATOM 793 C CA . ILE A 1 111 ? 8.060 -6.112 -8.202 1.00 95.00 111 ILE A CA 1
ATOM 794 C C . ILE A 1 111 ? 7.447 -7.194 -9.068 1.00 95.00 111 ILE A C 1
ATOM 796 O O . ILE A 1 111 ? 7.503 -7.099 -10.293 1.00 95.00 111 ILE A O 1
ATOM 800 N N . ASN A 1 112 ? 6.805 -8.175 -8.447 1.00 95.69 112 ASN A N 1
ATOM 801 C CA . ASN A 1 112 ? 6.030 -9.171 -9.170 1.00 95.69 112 ASN A CA 1
ATOM 802 C C . ASN A 1 112 ? 4.594 -8.654 -9.400 1.00 95.69 112 ASN A C 1
ATOM 804 O O . ASN A 1 112 ? 3.996 -8.100 -8.473 1.00 95.69 112 ASN A O 1
ATOM 808 N N . PRO A 1 113 ? 4.011 -8.818 -10.601 1.00 95.75 113 PRO A N 1
ATOM 809 C CA . PRO A 1 113 ? 2.598 -8.516 -10.824 1.00 95.75 113 PRO A CA 1
ATOM 810 C C . PRO A 1 113 ? 1.702 -9.452 -10.011 1.00 95.75 113 PRO A C 1
ATOM 812 O O . PRO A 1 113 ? 2.026 -10.630 -9.851 1.00 95.75 113 PRO A O 1
ATOM 815 N N . GLY A 1 114 ? 0.556 -8.947 -9.564 1.00 95.88 114 GLY A N 1
ATOM 816 C CA . GLY A 1 114 ? -0.439 -9.748 -8.859 1.00 95.88 114 GLY A CA 1
ATOM 817 C C . GLY A 1 114 ? -1.245 -8.960 -7.837 1.00 95.88 114 GLY A C 1
ATOM 818 O O . GLY A 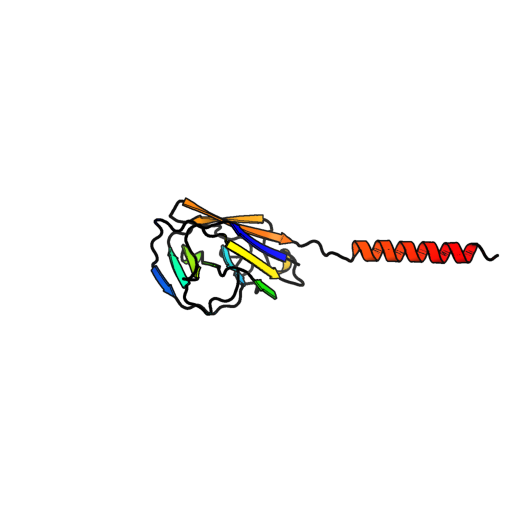1 114 ? -1.051 -7.756 -7.661 1.00 95.88 114 GLY A O 1
ATOM 819 N N . ASP A 1 115 ? -2.126 -9.692 -7.166 1.00 96.56 115 ASP A N 1
ATOM 820 C CA . ASP A 1 115 ? -2.969 -9.198 -6.087 1.00 96.56 115 ASP A CA 1
ATOM 821 C C . ASP A 1 115 ? -2.400 -9.658 -4.744 1.00 96.56 115 ASP A C 1
ATOM 823 O O . ASP A 1 115 ? -2.181 -10.850 -4.506 1.00 96.56 115 ASP A O 1
ATOM 827 N N . TYR A 1 116 ? -2.152 -8.697 -3.862 1.00 95.81 116 TYR A N 1
ATOM 828 C CA . TYR A 1 116 ? -1.510 -8.904 -2.572 1.00 95.81 116 TYR A CA 1
ATOM 829 C C . TYR A 1 116 ? -2.493 -8.607 -1.451 1.00 95.81 116 TYR A C 1
ATOM 831 O O . TYR A 1 116 ? -2.874 -7.457 -1.236 1.00 95.81 116 TYR A O 1
ATOM 839 N N . VAL A 1 117 ? -2.910 -9.660 -0.751 1.00 96.06 117 VAL A N 1
ATOM 840 C CA . VAL A 1 117 ? -3.952 -9.584 0.275 1.00 96.06 117 VAL A CA 1
ATOM 841 C C . VAL A 1 117 ? -3.333 -9.398 1.655 1.00 96.06 117 VAL A C 1
ATOM 843 O O . VAL A 1 117 ? -2.507 -10.200 2.090 1.00 96.06 117 VAL A O 1
ATOM 846 N N . TYR A 1 118 ? -3.784 -8.364 2.351 1.00 95.44 118 TYR A N 1
ATOM 847 C CA . TYR A 1 118 ? -3.522 -8.107 3.759 1.00 95.44 118 TYR A CA 1
ATOM 848 C C . TYR A 1 118 ? -4.789 -8.410 4.552 1.00 95.44 118 TYR A C 1
ATOM 850 O O . TYR A 1 118 ? -5.883 -8.071 4.115 1.00 95.44 118 TYR A O 1
ATOM 858 N N . THR A 1 119 ? -4.648 -9.048 5.707 1.00 95.75 119 THR A N 1
ATOM 859 C CA . THR A 1 119 ? -5.748 -9.405 6.606 1.00 95.75 119 THR A CA 1
ATOM 860 C C . THR A 1 119 ? -5.552 -8.695 7.937 1.00 95.75 119 THR A C 1
ATOM 862 O O . THR A 1 119 ? -4.499 -8.825 8.566 1.00 95.75 119 THR A O 1
ATOM 865 N N . LEU A 1 120 ? -6.555 -7.932 8.356 1.00 95.19 120 LEU A N 1
ATOM 866 C CA . LEU A 1 120 ? -6.602 -7.248 9.644 1.00 95.19 120 LEU A CA 1
ATOM 867 C C . LEU A 1 120 ? -6.908 -8.254 10.761 1.00 95.19 120 LEU A C 1
ATOM 869 O O . LEU A 1 120 ? -7.489 -9.313 10.527 1.00 95.19 120 LEU A O 1
ATOM 873 N N . ALA A 1 121 ? -6.602 -7.890 12.007 1.00 94.06 121 ALA A N 1
ATOM 874 C CA . ALA A 1 121 ? -6.950 -8.707 13.171 1.00 94.06 121 ALA A CA 1
ATOM 875 C C . ALA A 1 121 ? -8.471 -8.907 13.344 1.00 94.06 121 ALA A C 1
ATOM 877 O O . ALA A 1 121 ? -8.891 -9.875 13.974 1.00 94.06 121 ALA A O 1
ATOM 878 N N . SER A 1 122 ? -9.294 -8.019 12.772 1.00 93.69 122 SER A N 1
ATOM 879 C CA . SER A 1 122 ? -10.755 -8.166 12.700 1.00 93.69 122 SER A CA 1
ATOM 880 C C . SER A 1 122 ? -11.208 -9.278 11.740 1.00 93.69 122 SER A C 1
ATOM 882 O O . SER A 1 122 ? -12.364 -9.691 11.789 1.00 93.69 122 SER A O 1
ATOM 884 N N . GLY A 1 123 ? -10.310 -9.779 10.885 1.00 93.81 123 GLY A N 1
ATOM 885 C CA . GLY A 1 123 ? -10.604 -10.730 9.812 1.00 93.81 123 GLY A CA 1
ATOM 886 C C . GLY A 1 123 ? -10.961 -10.071 8.478 1.00 93.81 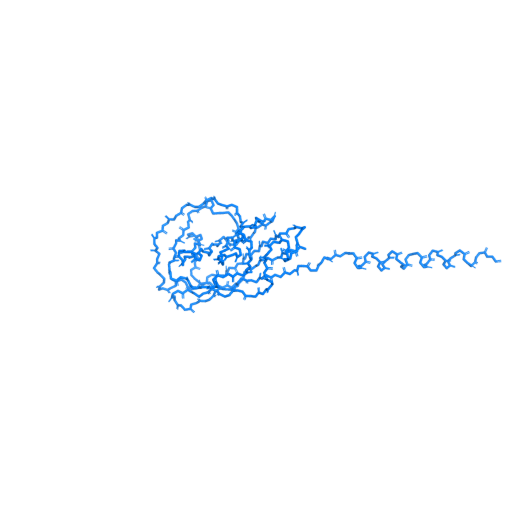123 GLY A C 1
ATOM 887 O O . GLY A 1 123 ? -11.123 -10.781 7.487 1.00 93.81 123 GLY A O 1
ATOM 888 N N . ASP A 1 124 ? -11.060 -8.741 8.435 1.00 95.62 124 ASP A N 1
ATOM 889 C CA . ASP A 1 124 ? -11.279 -8.012 7.189 1.00 95.62 124 ASP A CA 1
ATOM 890 C C . ASP A 1 124 ? -10.017 -7.990 6.314 1.00 95.62 124 ASP A C 1
ATOM 892 O O . ASP A 1 124 ? -8.896 -8.148 6.809 1.00 95.62 124 ASP A O 1
ATOM 896 N N . THR A 1 125 ? -10.187 -7.802 5.006 1.00 95.38 125 THR A N 1
ATOM 897 C CA . THR A 1 125 ? -9.095 -7.924 4.033 1.00 95.38 125 THR A CA 1
ATOM 898 C C . THR A 1 125 ? -8.959 -6.709 3.130 1.00 95.38 125 THR A C 1
ATOM 900 O O . THR A 1 125 ? -9.944 -6.168 2.636 1.00 95.38 125 THR A O 1
ATOM 903 N N . LEU A 1 126 ? -7.715 -6.339 2.833 1.00 94.31 126 LEU A N 1
ATOM 904 C CA . LEU A 1 126 ? -7.354 -5.323 1.851 1.00 94.31 126 LEU A CA 1
ATOM 905 C C . LEU A 1 126 ? -6.512 -5.952 0.747 1.00 94.31 126 LEU A C 1
ATOM 907 O O . LEU A 1 126 ? -5.550 -6.658 1.034 1.00 94.31 126 LEU A O 1
ATOM 911 N N . THR A 1 127 ? -6.828 -5.657 -0.511 1.00 95.62 127 THR A N 1
ATOM 912 C CA . THR A 1 127 ? -6.040 -6.135 -1.653 1.00 95.62 127 THR A CA 1
ATOM 913 C C . THR A 1 127 ? -5.297 -4.984 -2.313 1.00 95.62 127 THR A C 1
ATOM 915 O O . THR A 1 127 ? -5.894 -3.961 -2.650 1.00 95.62 127 THR A O 1
ATOM 918 N N . ILE A 1 128 ? -3.997 -5.175 -2.522 1.00 95.50 128 ILE A N 1
ATOM 919 C CA . ILE A 1 128 ? -3.143 -4.297 -3.317 1.00 95.50 128 ILE A CA 1
ATOM 920 C C . ILE A 1 128 ? -2.928 -4.957 -4.674 1.00 95.50 128 ILE A C 1
ATOM 922 O O . ILE A 1 128 ? -2.287 -6.003 -4.759 1.00 95.50 128 ILE A O 1
ATOM 926 N N . ALA A 1 129 ? -3.452 -4.341 -5.727 1.00 96.75 129 ALA A N 1
ATOM 927 C CA . ALA A 1 129 ? -3.300 -4.823 -7.092 1.00 96.75 129 ALA A CA 1
ATOM 928 C C . ALA A 1 129 ? -2.093 -4.154 -7.751 1.00 96.75 129 ALA A C 1
ATOM 930 O O . ALA A 1 129 ? -2.009 -2.922 -7.798 1.00 96.75 129 ALA A O 1
ATOM 931 N N . VAL A 1 130 ? -1.177 -4.959 -8.288 1.00 96.62 130 VAL A N 1
ATOM 932 C CA . VAL A 1 130 ? 0.008 -4.496 -9.018 1.00 96.62 130 VAL A CA 1
ATOM 933 C C . VAL A 1 130 ? -0.066 -4.986 -10.459 1.00 96.62 130 VAL A C 1
ATOM 935 O O . VAL A 1 130 ? -0.018 -6.189 -10.730 1.00 96.62 130 VAL A O 1
ATOM 938 N N . SER A 1 131 ? -0.143 -4.049 -11.401 1.00 95.44 131 SER A N 1
ATOM 939 C CA . SER A 1 131 ? -0.318 -4.355 -12.821 1.00 95.44 131 SER A CA 1
ATOM 940 C C . SER A 1 131 ? 0.492 -3.422 -13.721 1.00 95.44 131 SER A C 1
ATOM 942 O O . SER A 1 131 ? 0.976 -2.372 -13.305 1.00 95.44 131 SER A O 1
ATOM 944 N N . ALA A 1 132 ? 0.700 -3.835 -14.970 1.00 92.12 132 ALA A N 1
ATOM 945 C CA . ALA A 1 132 ? 1.254 -2.954 -15.987 1.00 92.12 132 ALA A CA 1
ATOM 946 C C . ALA A 1 132 ? 0.101 -2.251 -16.698 1.00 92.12 132 ALA A C 1
ATOM 948 O O . ALA A 1 132 ? -0.855 -2.907 -17.112 1.00 92.12 132 ALA A O 1
ATOM 949 N N . VAL A 1 133 ? 0.222 -0.940 -16.903 1.00 81.94 133 VAL A N 1
ATOM 950 C CA . VAL A 1 133 ? -0.724 -0.208 -17.750 1.00 81.94 133 VAL A CA 1
ATOM 951 C C . VAL A 1 133 ? -0.319 -0.386 -19.204 1.00 81.94 133 VAL A C 1
ATOM 953 O O . VAL A 1 133 ? 0.816 -0.038 -19.555 1.00 81.94 133 VAL A O 1
ATOM 956 N N . PRO A 1 134 ? -1.215 -0.889 -20.070 1.00 68.12 134 PRO A N 1
ATOM 957 C CA . PRO A 1 134 ? -0.983 -0.873 -21.505 1.00 68.12 134 PRO A CA 1
ATOM 958 C C . PRO A 1 134 ? -0.834 0.577 -21.970 1.00 68.12 134 PRO A C 1
ATOM 960 O O . PRO A 1 134 ? -1.741 1.379 -21.765 1.00 68.12 134 PRO A O 1
ATOM 963 N N . GLU A 1 135 ? 0.296 0.932 -22.584 1.00 59.88 135 GLU A N 1
ATOM 964 C CA . GLU A 1 135 ? 0.494 2.280 -23.123 1.00 59.88 135 GLU A CA 1
ATOM 965 C C . GLU A 1 135 ? -0.554 2.563 -24.216 1.00 59.88 135 GLU A C 1
ATOM 967 O O . GLU A 1 135 ? -0.529 1.920 -25.274 1.00 59.88 135 GLU A O 1
ATOM 972 N N . PRO A 1 136 ? -1.480 3.522 -24.024 1.00 53.91 136 PRO A N 1
ATOM 973 C CA . PRO A 1 136 ? -2.408 3.900 -25.073 1.00 53.91 136 PRO A CA 1
ATOM 974 C C . PRO A 1 136 ? -1.648 4.798 -26.054 1.00 53.91 136 PRO A C 1
ATOM 976 O O . PRO A 1 136 ? -1.410 5.967 -25.768 1.00 53.91 136 PRO A O 1
ATOM 979 N N . GLY A 1 137 ? -1.249 4.282 -27.220 1.00 55.78 137 GLY A N 1
ATOM 980 C CA . GLY A 1 137 ? -0.901 5.174 -28.335 1.00 55.78 137 GLY A CA 1
ATOM 981 C C . GLY A 1 137 ? 0.066 4.655 -29.387 1.00 55.78 137 GLY A C 1
ATOM 982 O O . GLY A 1 137 ? -0.120 4.967 -30.559 1.00 55.78 137 GLY A O 1
ATOM 983 N N . THR A 1 138 ? 1.062 3.840 -29.054 1.00 55.94 138 THR A N 1
ATOM 984 C CA . THR A 1 138 ? 2.072 3.434 -30.054 1.00 55.94 138 THR A CA 1
ATOM 985 C C . THR A 1 138 ? 1.508 2.478 -31.104 1.00 55.94 138 THR A C 1
ATOM 987 O O . THR A 1 138 ? 1.788 2.638 -32.292 1.00 55.94 138 THR A O 1
ATOM 990 N N . ALA A 1 139 ? 0.623 1.558 -30.711 1.00 56.34 139 ALA A N 1
ATOM 991 C CA . ALA A 1 139 ? -0.057 0.672 -31.657 1.00 56.34 139 ALA A CA 1
ATOM 992 C C . ALA A 1 139 ? -1.030 1.434 -32.580 1.00 56.34 139 ALA A C 1
ATOM 994 O O . ALA A 1 139 ? -1.029 1.227 -33.793 1.00 56.34 139 ALA A O 1
ATOM 995 N N . ALA A 1 140 ? -1.820 2.362 -32.030 1.00 58.25 140 ALA A N 1
ATOM 996 C CA . ALA A 1 140 ? -2.790 3.136 -32.806 1.00 58.25 140 ALA A CA 1
ATOM 997 C C . ALA A 1 140 ? -2.105 4.117 -33.776 1.00 58.25 140 ALA A C 1
ATOM 999 O O . ALA A 1 140 ? -2.495 4.212 -34.941 1.00 58.25 140 ALA A O 1
ATOM 1000 N N . LEU A 1 141 ? -1.044 4.800 -33.335 1.00 61.44 141 LEU A N 1
ATOM 1001 C CA . LEU A 1 141 ? -0.278 5.722 -34.180 1.00 61.44 141 LEU A CA 1
ATOM 1002 C C . LEU A 1 141 ? 0.536 4.985 -35.252 1.00 61.44 141 LEU A C 1
ATOM 1004 O O . LEU A 1 141 ? 0.637 5.476 -36.376 1.00 61.44 141 LEU A O 1
ATOM 1008 N N . GLY A 1 142 ? 1.056 3.791 -34.948 1.00 62.06 142 GLY A N 1
ATOM 1009 C CA . GLY A 1 142 ? 1.743 2.943 -35.924 1.00 62.06 142 GLY A CA 1
ATOM 1010 C C . GLY A 1 142 ? 0.822 2.482 -37.057 1.00 62.06 142 GLY A C 1
ATOM 1011 O O . GLY A 1 142 ? 1.174 2.613 -38.230 1.00 62.06 142 GLY A O 1
ATOM 1012 N N . VAL A 1 143 ? -0.390 2.019 -36.730 1.00 65.88 143 VAL A N 1
ATOM 1013 C CA . VAL A 1 143 ? -1.382 1.585 -37.733 1.00 65.88 143 VAL A CA 1
ATOM 1014 C C . VAL A 1 143 ? -1.867 2.762 -38.583 1.00 65.88 143 VAL A C 1
ATOM 1016 O O . VAL A 1 143 ? -1.931 2.645 -39.808 1.00 65.88 143 VAL A O 1
ATOM 1019 N N . MET A 1 144 ? -2.134 3.919 -37.968 1.00 69.69 144 MET A N 1
ATOM 1020 C CA . MET A 1 144 ? -2.520 5.127 -38.706 1.00 69.69 144 MET A CA 1
ATOM 1021 C C . MET A 1 144 ? -1.387 5.626 -39.614 1.00 69.69 144 MET A C 1
ATOM 1023 O O . MET A 1 144 ? -1.633 5.951 -40.775 1.00 69.69 144 MET A O 1
ATOM 1027 N N . GLY A 1 145 ? -0.140 5.631 -39.135 1.00 73.38 145 GLY A N 1
ATOM 1028 C CA . GLY A 1 145 ? 1.027 6.033 -39.925 1.00 73.38 145 GLY A CA 1
ATOM 1029 C C . GLY A 1 145 ? 1.252 5.146 -41.153 1.00 73.38 145 GLY A C 1
ATOM 1030 O O . GLY A 1 145 ? 1.460 5.652 -42.258 1.00 73.38 145 GLY A O 1
ATOM 1031 N N . VAL A 1 146 ? 1.131 3.825 -40.994 1.00 77.31 146 VAL A N 1
ATOM 1032 C CA . VAL A 1 146 ? 1.232 2.871 -42.111 1.00 77.31 146 VAL A CA 1
ATOM 1033 C C . VAL A 1 146 ? 0.067 3.041 -43.092 1.00 77.31 146 VAL A C 1
ATOM 1035 O O . VAL A 1 146 ? 0.291 3.063 -44.304 1.00 77.31 146 VAL A O 1
ATOM 1038 N N . ALA A 1 147 ? -1.160 3.237 -42.602 1.00 76.31 147 ALA A N 1
ATOM 1039 C CA . ALA A 1 147 ? -2.326 3.474 -43.453 1.00 76.31 147 ALA A CA 1
ATOM 1040 C C . ALA A 1 147 ? -2.179 4.753 -44.301 1.00 76.31 147 ALA A C 1
ATOM 1042 O O . ALA A 1 147 ? -2.440 4.728 -45.508 1.00 76.31 147 ALA A O 1
ATOM 1043 N N . PHE A 1 148 ? -1.687 5.852 -43.716 1.00 77.94 148 PHE A N 1
ATOM 1044 C CA . PHE A 1 148 ? -1.408 7.088 -44.456 1.00 77.94 148 PHE A CA 1
ATOM 1045 C C . PHE A 1 148 ? -0.298 6.917 -45.502 1.00 77.94 148 PHE A C 1
ATOM 1047 O O . PHE A 1 148 ? -0.423 7.443 -46.611 1.00 77.94 148 PHE A O 1
ATOM 1054 N N . LEU A 1 149 ? 0.755 6.149 -45.201 1.00 81.12 149 LEU A N 1
ATOM 1055 C CA . LEU A 1 149 ? 1.820 5.851 -46.165 1.00 81.12 149 LEU A CA 1
ATOM 1056 C C . LEU A 1 149 ? 1.311 5.014 -47.349 1.00 81.12 149 LEU A C 1
ATOM 1058 O O . LEU A 1 149 ? 1.642 5.319 -48.498 1.00 81.12 149 LEU A O 1
ATOM 1062 N N . MET A 1 150 ? 0.461 4.013 -47.100 1.00 78.19 150 MET A N 1
ATOM 1063 C CA . MET A 1 150 ? -0.148 3.210 -48.169 1.00 78.19 150 MET A CA 1
ATOM 1064 C C . MET A 1 150 ? -1.089 4.042 -49.057 1.00 78.19 150 MET A C 1
ATOM 1066 O O . MET A 1 150 ? -1.051 3.915 -50.283 1.00 78.19 150 MET A O 1
ATOM 1070 N N . LEU A 1 151 ? -1.885 4.940 -48.467 1.00 82.25 151 LEU A N 1
ATOM 1071 C CA . LEU A 1 151 ? -2.767 5.859 -49.202 1.00 82.25 151 LEU A CA 1
ATOM 1072 C C . LEU A 1 151 ? -1.991 6.902 -50.024 1.00 82.25 151 LEU A C 1
ATOM 1074 O O . LEU A 1 151 ? -2.402 7.258 -51.130 1.00 82.25 151 LEU A O 1
ATOM 1078 N N . ALA A 1 152 ? -0.860 7.395 -49.520 1.00 81.19 152 ALA A N 1
ATOM 1079 C CA . ALA A 1 152 ? -0.009 8.324 -50.261 1.00 81.19 152 ALA A CA 1
ATOM 1080 C C . ALA A 1 152 ? 0.706 7.633 -51.439 1.00 81.19 152 ALA A C 1
ATOM 1082 O O . ALA A 1 152 ? 0.841 8.219 -52.517 1.00 81.19 152 ALA A O 1
ATOM 1083 N N . ALA A 1 153 ? 1.131 6.379 -51.260 1.00 78.56 153 ALA A N 1
ATOM 1084 C CA . ALA A 1 153 ? 1.781 5.588 -52.302 1.00 78.56 153 ALA A CA 1
ATOM 1085 C C . ALA A 1 153 ? 0.819 5.181 -53.433 1.00 78.56 153 ALA A C 1
ATOM 1087 O O . ALA A 1 153 ? 1.212 5.195 -54.601 1.00 78.56 153 ALA A O 1
ATOM 1088 N N . SER A 1 154 ? -0.443 4.868 -53.119 1.00 76.88 154 SER A N 1
ATOM 1089 C CA . SER A 1 154 ? -1.443 4.509 -54.135 1.00 76.88 154 SER A CA 1
ATOM 1090 C C . SER A 1 154 ? -1.827 5.692 -55.028 1.00 76.88 154 SER A C 1
ATOM 1092 O O . SER A 1 154 ? -1.967 5.524 -56.239 1.00 76.88 154 SER A O 1
ATOM 1094 N N . ARG A 1 155 ? -1.889 6.912 -54.478 1.00 74.69 155 ARG A N 1
ATOM 1095 C CA . ARG A 1 155 ? -2.174 8.133 -55.255 1.00 74.69 155 ARG A CA 1
ATOM 1096 C C . ARG A 1 155 ? -1.078 8.479 -56.264 1.00 74.69 155 ARG A C 1
ATOM 1098 O O . ARG A 1 155 ? -1.392 8.956 -57.348 1.00 74.69 155 ARG A O 1
ATOM 1105 N N . ARG A 1 156 ? 0.192 8.191 -55.955 1.00 70.94 156 ARG A N 1
ATOM 1106 C CA . ARG A 1 156 ? 1.327 8.430 -56.872 1.00 70.94 156 ARG A CA 1
ATOM 1107 C C . ARG A 1 156 ? 1.368 7.473 -58.066 1.00 70.94 156 ARG A C 1
ATOM 1109 O O . ARG A 1 156 ? 1.997 7.790 -59.066 1.00 70.94 156 ARG A O 1
ATOM 1116 N N . ARG A 1 157 ? 0.713 6.313 -57.974 1.00 63.62 157 ARG A N 1
ATOM 1117 C CA . ARG A 1 157 ? 0.637 5.333 -59.072 1.00 63.62 157 ARG A CA 1
ATOM 1118 C C . ARG A 1 157 ? -0.503 5.603 -60.058 1.00 63.62 157 ARG A C 1
ATOM 1120 O O . ARG A 1 157 ? -0.508 5.010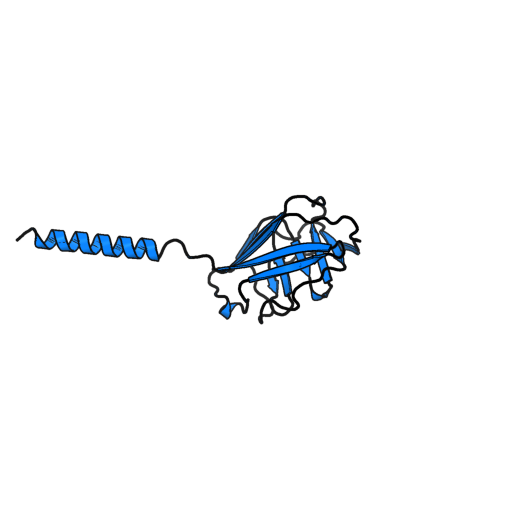 -61.123 1.00 63.62 157 ARG A O 1
ATOM 1127 N N . SER A 1 158 ? -1.446 6.482 -59.716 1.00 56.66 158 SER A N 1
ATOM 1128 C CA . SER A 1 158 ? -2.630 6.783 -60.534 1.00 56.66 158 SER A CA 1
ATOM 1129 C C . SER A 1 158 ? -2.442 7.958 -61.509 1.00 56.66 158 SER A C 1
ATOM 1131 O O . SER A 1 158 ? -3.382 8.296 -62.222 1.00 56.66 158 SER A O 1
ATOM 1133 N N . SER A 1 159 ? -1.283 8.622 -61.514 1.00 58.22 159 SER A N 1
ATOM 1134 C CA . SER A 1 159 ? -1.019 9.842 -62.295 1.00 58.22 159 SER A CA 1
ATOM 1135 C C . SER A 1 159 ? -0.068 9.623 -63.481 1.00 58.22 159 SER A C 1
ATOM 1137 O O . SER A 1 159 ? 0.688 10.531 -63.820 1.00 58.22 159 SER A O 1
ATOM 1139 N N . HIS A 1 160 ? -0.062 8.427 -64.070 1.00 46.47 160 HIS A N 1
ATOM 1140 C CA . HIS A 1 160 ? 0.779 8.056 -65.210 1.00 46.47 160 HIS A CA 1
ATOM 1141 C C . HIS A 1 160 ? -0.026 7.259 -66.234 1.00 46.47 160 HIS A C 1
ATOM 1143 O O . HIS A 1 160 ? 0.349 7.328 -67.426 1.00 46.47 160 HIS A O 1
#

Foldseek 3Di:
DKKKKWKFFAACVPWDWPDKDQDFDAWKDAFQQRKGWAADGRRAIKTKTADKAWDRGQFDHGMDGFPDGHWFTWICDRVRNIIIGHPPDDHGDIGIIMTHDPPDDCVRRGGHADWIWMAGPVRDIIIMGMDDDDDPDPVPVVVVVVVVVVVVVVVVVVPD

pLDDT: mean 87.21, std 11.58, range [46.47, 96.75]

Sequence (160 aa):
MIDISLSGSLDLTGMVSDGQVYGSLAGAVQPQIGTVQIGGSFMSPTYEYVGVTGPASFGTNWISLFTSNSGDALYLFNLSHALYITTSYVSGAQLSAAAQIANATFASIGINPGDYVYTLASGDTLTIAVSAVPEPGTAALGVMGVAFLMLAASRRRSSH

Radius of gyration: 21.56 Å; chains: 1; bounding box: 31×27×84 Å

Organism: NCBI:txid76731